Protein AF-A0A0A9Y4F6-F1 (afdb_monomer)

Secondary structure (DSSP, 8-state):
-HHHHHHHHHHT--HHHHHHSHHHHHHIIIIIHHHHHHHHHHHHHHHSTTTS-HHHHHHHHHHH----HHHHHHHHHHHHHTTS---HHHHHHHHHHHHHHHHHHHHHHHHHHHHHH-SSS-HHHHHHHHHHHHHHHHHHHHHHHHHHHHS--TT-TT-SS---

InterPro domains:
  IPR006153 Cation/H+ exchanger, transmembrane domain [PF00999] (8-153)
  IPR051843 Monovalent cation:proton antiporter 1 [PTHR31102] (1-164)

Sequence (164 aa):
AITVVLVKGGLAMDLKALKKYPTQVLKSSFIICTVEAMALTVAANILLPNMFPPLWSFVFGFVNSPTSPTKFVSVLRGLKAKKRYNDIKMGAIWGFSASVEIIYCISVFSTLTSIITRSGGGAVETLFLGIANVALGFLAGIVWGLVVGYLPHKDDINSSIKRF

Organism: Lygus hesperus (NCBI:txid30085)

Foldseek 3Di:
DVVVVLVVLVVPADVVLCVVPVPLLVCLQPVVLVVQLVVQLVVCCVVVVPPDDSLVSSLVSLVPSQDDLVVVLVVQVVCVVVVNDDDVSVNNSSSSSSSSNVLVSVLVNVLSVQLVPDPDDDNVVSNVVSVVVSVVVVVVVVVVVVVPVVDDDQPDPDDPDHDD

Mean predicted aligned error: 9.07 Å

Solvent-accessible surface area (backbone atoms only — not comparable to full-atom values): 9185 Å² total; per-residue (Å²): 115,69,66,59,53,52,51,53,52,59,72,71,52,63,66,69,54,44,76,74,40,50,67,61,28,52,47,52,20,53,53,50,39,51,53,46,13,49,51,43,18,52,50,40,50,69,77,40,63,88,78,51,60,71,70,54,27,46,44,52,8,35,72,66,40,52,55,65,42,70,63,56,47,51,52,53,50,53,35,36,73,69,70,76,42,85,68,65,61,59,49,46,44,49,44,48,17,24,55,50,24,42,55,50,29,53,51,50,38,54,33,54,51,52,55,72,72,52,92,76,79,56,73,65,59,46,49,52,51,34,55,49,50,50,52,50,52,51,51,53,48,51,53,51,51,48,54,53,67,72,58,66,66,95,82,60,93,85,60,97,73,76,78,133

Nearest PDB structures (foldseek):
  8xq9-assembly1_A  TM=7.842E-01  e=5.141E-03  Strongylocentrotus purpuratus
  8xq4-assembly1_A  TM=8.228E-01  e=1.300E-02  Strongylocentrotus purpuratus
  8pcz-assembly1_B  TM=8.444E-01  e=2.177E-02  Strongylocentrotus purpuratus
  8pd7-assembly1_A  TM=7.700E-01  e=1.235E-02  Strongylocentrotus purpuratus
  8otx-assembly1_B  TM=8.156E-01  e=1.963E-02  Strongylocentrotus purpuratus

Radius of gyration: 19.38 Å; Cα contacts (8 Å, |Δi|>4): 115; chains: 1; bounding box: 62×30×58 Å

pLDDT: mean 79.56, std 11.27, range [40.53, 93.38]

Structure (mmCIF, N/CA/C/O backbone):
data_AF-A0A0A9Y4F6-F1
#
_entry.id   AF-A0A0A9Y4F6-F1
#
loop_
_atom_site.group_PDB
_atom_site.id
_atom_site.type_symbol
_atom_site.label_atom_id
_atom_site.label_alt_id
_atom_site.label_comp_id
_atom_site.label_asym_id
_atom_site.label_entity_id
_atom_site.label_seq_id
_atom_site.pdbx_PDB_ins_code
_atom_site.Cartn_x
_atom_site.Cartn_y
_atom_site.Cartn_z
_atom_site.occupancy
_atom_site.B_iso_or_equiv
_atom_site.auth_seq_id
_atom_site.auth_comp_id
_atom_site.auth_asym_id
_atom_site.auth_atom_id
_atom_site.pdbx_PDB_model_num
ATOM 1 N N . ALA A 1 1 ? -3.512 -17.408 1.598 1.00 74.69 1 ALA A N 1
ATOM 2 C CA . ALA A 1 1 ? -2.974 -16.803 2.841 1.00 74.69 1 ALA A CA 1
ATOM 3 C C . ALA A 1 1 ? -3.160 -15.280 2.881 1.00 74.69 1 ALA A C 1
ATOM 5 O O . ALA A 1 1 ? -3.831 -14.797 3.785 1.00 74.69 1 ALA A O 1
ATOM 6 N N . ILE A 1 2 ? -2.640 -14.529 1.899 1.00 75.00 2 ILE A N 1
ATOM 7 C CA . ILE A 1 2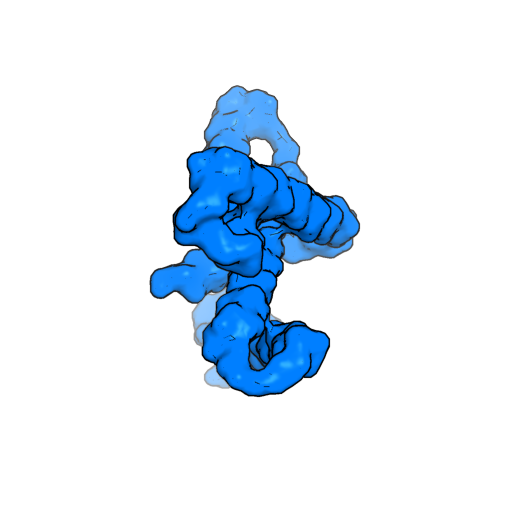 ? -2.668 -13.048 1.8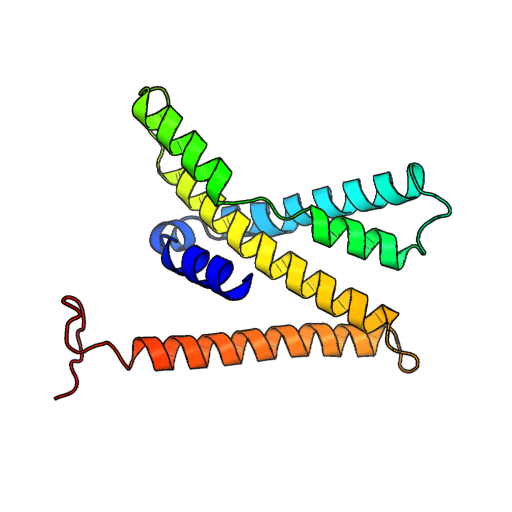70 1.00 75.00 2 ILE A CA 1
ATOM 8 C C . ILE A 1 2 ? -4.099 -12.479 1.905 1.00 75.00 2 ILE A C 1
ATOM 10 O O . ILE A 1 2 ? -4.373 -11.563 2.673 1.00 75.00 2 ILE A O 1
ATOM 14 N N . THR A 1 3 ? -5.044 -13.084 1.179 1.00 80.50 3 THR A N 1
ATOM 15 C CA . THR A 1 3 ? -6.460 -12.670 1.175 1.00 80.50 3 THR A CA 1
ATOM 16 C C . THR A 1 3 ? -7.085 -12.676 2.571 1.00 80.50 3 THR A C 1
ATOM 18 O O . THR A 1 3 ? -7.782 -11.739 2.935 1.00 80.50 3 THR A O 1
ATOM 21 N N . VAL A 1 4 ? -6.793 -13.688 3.397 1.00 82.06 4 VAL A N 1
ATOM 22 C CA . VAL A 1 4 ? -7.329 -13.774 4.769 1.00 82.06 4 VAL A CA 1
ATOM 23 C C . VAL A 1 4 ? -6.755 -12.664 5.648 1.00 82.06 4 VAL A C 1
ATOM 25 O O . VAL A 1 4 ? -7.473 -12.104 6.471 1.00 82.06 4 VAL A O 1
ATOM 28 N N . VAL A 1 5 ? -5.476 -12.324 5.465 1.00 79.81 5 VAL A N 1
ATOM 29 C CA . VAL A 1 5 ? -4.827 -11.223 6.191 1.00 79.81 5 VAL A CA 1
ATOM 30 C C . VAL A 1 5 ? -5.439 -9.882 5.794 1.00 79.81 5 VAL A C 1
ATOM 32 O O . VAL A 1 5 ? -5.752 -9.090 6.676 1.00 79.81 5 VAL A O 1
ATOM 35 N N . LEU A 1 6 ? -5.677 -9.653 4.500 1.00 79.00 6 LEU A N 1
ATOM 36 C CA . LEU A 1 6 ? -6.309 -8.432 3.996 1.00 79.00 6 LEU A CA 1
ATOM 37 C C . LEU A 1 6 ? -7.758 -8.288 4.469 1.00 79.00 6 LEU A C 1
ATOM 39 O O . LEU A 1 6 ? -8.140 -7.219 4.931 1.00 79.00 6 LEU A O 1
ATOM 43 N N . VAL A 1 7 ? -8.544 -9.368 4.431 1.00 83.06 7 VAL A N 1
ATOM 44 C CA . VAL A 1 7 ? -9.936 -9.362 4.911 1.00 83.06 7 VAL A CA 1
ATOM 45 C C . VAL A 1 7 ? -9.993 -9.119 6.420 1.00 83.06 7 VAL A C 1
ATOM 47 O O . VAL A 1 7 ? -10.744 -8.260 6.871 1.00 83.06 7 VAL A O 1
ATOM 50 N N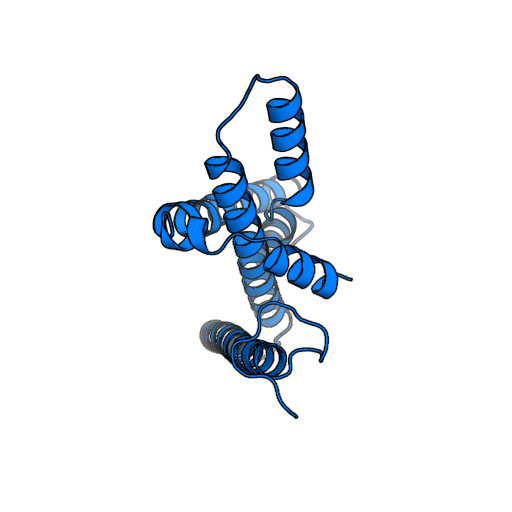 . LYS A 1 8 ? -9.167 -9.814 7.216 1.00 77.62 8 LYS A N 1
ATOM 51 C CA . LYS A 1 8 ? -9.083 -9.577 8.669 1.00 77.62 8 LYS A CA 1
ATOM 52 C C . LYS A 1 8 ? -8.583 -8.170 8.993 1.00 77.62 8 LYS A C 1
ATOM 54 O O . LYS A 1 8 ? -9.085 -7.558 9.929 1.00 77.62 8 LYS A O 1
ATOM 59 N N . GLY A 1 9 ? -7.615 -7.672 8.223 1.00 74.38 9 GLY A N 1
ATOM 60 C CA . GLY A 1 9 ? -7.117 -6.304 8.309 1.00 74.38 9 GLY A CA 1
ATOM 61 C C . GLY A 1 9 ? -8.242 -5.302 8.092 1.00 74.38 9 GLY A C 1
ATOM 62 O O . GLY A 1 9 ? -8.467 -4.485 8.973 1.00 74.38 9 GLY A O 1
ATOM 63 N N . GLY A 1 10 ? -8.998 -5.456 6.997 1.00 78.25 10 GLY A N 1
ATOM 64 C CA . GLY A 1 10 ? -10.159 -4.640 6.631 1.00 78.25 10 GLY A CA 1
ATOM 65 C C . GLY A 1 10 ? -11.279 -4.637 7.673 1.00 78.25 10 GLY A C 1
ATOM 66 O O . GLY A 1 10 ? -11.780 -3.580 8.047 1.00 78.25 10 GLY A O 1
ATOM 67 N N . LEU A 1 11 ? -11.638 -5.812 8.196 1.00 78.31 11 LEU A N 1
ATOM 68 C CA . LEU A 1 11 ? -12.666 -5.955 9.236 1.00 78.31 11 LEU A CA 1
ATOM 69 C C . LEU A 1 11 ? -12.251 -5.347 10.583 1.00 78.31 11 LEU A C 1
ATOM 71 O O . LEU A 1 11 ? -13.105 -4.927 11.357 1.00 78.31 11 LEU A O 1
ATOM 75 N N . ALA A 1 12 ? -10.950 -5.290 10.875 1.00 72.19 12 ALA A N 1
ATOM 76 C CA . ALA A 1 12 ? -10.428 -4.703 12.106 1.00 72.19 12 ALA A CA 1
ATOM 77 C C . ALA A 1 12 ? -10.342 -3.161 12.068 1.00 72.19 12 ALA A C 1
ATOM 79 O O . ALA A 1 12 ? -9.943 -2.553 13.064 1.00 72.19 12 ALA A O 1
ATOM 80 N N . MET A 1 13 ? -10.675 -2.519 10.941 1.00 74.38 13 MET A N 1
ATOM 81 C CA . MET A 1 13 ? -10.524 -1.073 10.752 1.00 74.38 13 MET A CA 1
ATOM 82 C C . MET A 1 13 ? -11.737 -0.299 11.270 1.00 74.38 13 MET A C 1
ATOM 84 O O . MET A 1 13 ? -12.880 -0.597 10.932 1.00 74.38 13 MET A O 1
ATOM 88 N N . ASP A 1 14 ? -11.490 0.779 12.015 1.00 74.69 14 ASP A N 1
ATOM 89 C CA . ASP A 1 14 ? -12.541 1.727 12.387 1.00 74.69 14 ASP A CA 1
ATOM 90 C C . ASP A 1 14 ? -12.754 2.775 11.279 1.00 74.69 14 ASP A C 1
ATOM 92 O O . ASP A 1 14 ? -11.989 3.734 11.129 1.00 74.69 14 ASP A O 1
ATOM 96 N N . LEU A 1 15 ? -13.844 2.622 10.522 1.00 72.81 15 LEU A N 1
ATOM 97 C CA . LEU A 1 15 ? -14.263 3.553 9.466 1.00 72.81 15 LEU A CA 1
ATOM 98 C C . LEU A 1 15 ? -14.518 4.983 9.976 1.00 72.81 15 LEU A C 1
ATOM 100 O O . LEU A 1 15 ? -14.437 5.935 9.194 1.00 72.81 15 LEU A O 1
ATOM 104 N N . LYS A 1 16 ? -14.809 5.178 11.271 1.00 76.06 16 LYS A N 1
ATOM 105 C CA . LYS A 1 16 ? -15.008 6.519 11.849 1.00 76.06 16 LYS A CA 1
ATOM 106 C C . LYS A 1 16 ? -13.705 7.314 11.863 1.00 76.06 16 LYS A C 1
ATOM 108 O O . LYS A 1 16 ? -13.725 8.515 11.596 1.00 76.06 16 LYS A O 1
ATOM 113 N N . ALA A 1 17 ? -12.578 6.653 12.125 1.00 70.38 17 ALA A N 1
ATOM 114 C CA . ALA A 1 17 ? -11.263 7.285 12.095 1.00 70.38 17 ALA A CA 1
ATOM 115 C C . ALA A 1 17 ? -10.875 7.710 10.670 1.00 70.38 17 ALA A C 1
ATOM 117 O O . ALA A 1 17 ? -10.374 8.821 10.489 1.00 70.38 17 ALA A O 1
ATOM 118 N N . LEU A 1 18 ? -11.192 6.884 9.663 1.00 75.25 18 LEU A N 1
ATOM 119 C CA . LEU A 1 18 ? -10.972 7.225 8.255 1.00 75.25 18 LEU A CA 1
ATOM 120 C C . LEU A 1 18 ? -11.751 8.473 7.845 1.00 75.25 18 LEU A C 1
ATOM 122 O O . LEU A 1 18 ? -11.173 9.396 7.281 1.00 75.25 18 LEU A O 1
ATOM 126 N N . LYS A 1 19 ? -13.057 8.518 8.141 1.00 80.38 19 LYS A N 1
ATOM 127 C CA . LYS A 1 19 ? -13.911 9.662 7.779 1.00 80.38 19 LYS A CA 1
ATOM 128 C C . LYS A 1 19 ? -13.441 10.965 8.421 1.00 80.38 19 LYS A C 1
ATOM 130 O O . LYS A 1 19 ? -13.659 12.034 7.863 1.00 80.38 19 LYS A O 1
ATOM 135 N N . LYS A 1 20 ? -12.798 10.874 9.585 1.00 83.56 20 LYS A N 1
ATOM 136 C CA . LYS A 1 20 ? -12.293 12.031 10.320 1.00 83.56 20 LYS A CA 1
ATOM 137 C C . LYS A 1 20 ? -10.944 12.538 9.800 1.00 83.56 20 LYS A C 1
ATOM 139 O O . LYS A 1 20 ? -10.703 13.739 9.867 1.00 83.56 20 LYS A O 1
ATOM 144 N N . TYR A 1 21 ? -10.082 11.654 9.289 1.00 82.56 21 TYR A N 1
ATOM 145 C CA . TYR A 1 21 ? -8.720 11.996 8.855 1.00 82.56 21 TYR A CA 1
ATOM 146 C C . TYR A 1 21 ? -8.330 11.381 7.493 1.00 82.56 21 TYR A C 1
ATOM 148 O O . TYR A 1 21 ? -7.262 10.773 7.384 1.00 82.56 21 TYR A O 1
ATOM 156 N N . PRO A 1 22 ? -9.142 11.536 6.430 1.00 84.19 22 PRO A N 1
ATOM 157 C CA . PRO A 1 22 ? -8.904 10.843 5.163 1.00 84.19 22 PRO A CA 1
ATOM 158 C C . PRO A 1 22 ? -7.620 11.322 4.481 1.00 84.19 22 PRO A C 1
ATOM 160 O O . PRO A 1 22 ? -6.828 10.520 4.001 1.00 84.19 22 PRO A O 1
ATOM 163 N N . THR A 1 23 ? -7.358 12.628 4.495 1.00 84.88 23 THR A N 1
ATOM 164 C CA . THR A 1 23 ? -6.164 13.221 3.879 1.00 84.88 23 THR A CA 1
ATOM 165 C C . THR A 1 23 ? -4.877 12.779 4.558 1.00 84.88 23 THR A C 1
ATOM 167 O O . THR A 1 23 ? -3.906 12.474 3.874 1.00 84.88 23 THR A O 1
ATOM 170 N N . GLN A 1 24 ? -4.856 12.716 5.890 1.00 84.38 24 GLN A N 1
ATOM 171 C CA . GLN A 1 24 ? -3.665 12.306 6.631 1.00 84.38 24 GLN A CA 1
ATOM 172 C C . GLN A 1 24 ? -3.350 10.830 6.409 1.00 84.38 24 GLN A C 1
ATOM 174 O O . GLN A 1 24 ? -2.192 10.482 6.199 1.00 84.38 24 GLN A O 1
ATOM 179 N N . VAL A 1 25 ? -4.384 9.990 6.399 1.00 84.62 25 VAL A N 1
ATOM 180 C CA . VAL A 1 25 ? -4.273 8.575 6.062 1.00 84.62 25 VAL A CA 1
ATOM 181 C C . VAL A 1 25 ? -3.721 8.409 4.647 1.00 84.62 25 VAL A C 1
ATOM 183 O O . VAL A 1 25 ? -2.660 7.826 4.493 1.00 84.62 25 VAL A O 1
ATOM 186 N N . LEU A 1 26 ? -4.362 8.990 3.628 1.00 86.62 26 LEU A N 1
ATOM 187 C CA . LEU A 1 26 ? -3.941 8.822 2.231 1.00 86.62 26 LEU A CA 1
ATOM 188 C C . LEU A 1 26 ? -2.538 9.387 1.982 1.00 86.62 26 LEU A C 1
ATOM 190 O O . LEU A 1 26 ? -1.727 8.754 1.313 1.00 86.62 26 LEU A O 1
ATOM 194 N N . LYS A 1 27 ? -2.220 10.558 2.546 1.00 87.62 27 LYS A N 1
ATOM 195 C CA . LYS A 1 27 ? -0.888 11.162 2.430 1.00 87.62 27 LYS A CA 1
ATOM 196 C C . LYS A 1 27 ? 0.176 10.269 3.064 1.00 87.62 27 LYS A C 1
ATOM 198 O O . LYS A 1 27 ? 1.218 10.053 2.454 1.00 87.62 27 LYS A O 1
ATOM 203 N N . SER A 1 28 ? -0.094 9.764 4.268 1.00 82.69 28 SER A N 1
ATOM 204 C CA . SER A 1 28 ? 0.801 8.837 4.960 1.00 82.69 28 SER A CA 1
ATOM 205 C C . SER A 1 28 ? 0.990 7.568 4.137 1.00 82.69 28 SER A C 1
ATOM 207 O O . SER A 1 28 ? 2.121 7.167 3.920 1.00 82.69 28 SER A O 1
ATOM 209 N N . SER A 1 29 ? -0.086 6.999 3.594 1.00 86.44 29 SER A N 1
ATOM 210 C CA . SER A 1 29 ? -0.011 5.746 2.847 1.00 86.44 29 SER A CA 1
ATOM 211 C C . SER A 1 29 ? 0.715 5.892 1.525 1.00 86.44 29 SER A C 1
ATOM 213 O O . SER A 1 29 ? 1.644 5.152 1.262 1.00 86.44 29 SER A O 1
ATOM 215 N N . PHE A 1 30 ? 0.314 6.832 0.670 1.00 89.00 30 PHE A N 1
ATOM 216 C CA . PHE A 1 30 ? 0.858 6.900 -0.684 1.00 89.00 30 PHE A CA 1
ATOM 217 C C . PHE A 1 30 ? 2.230 7.561 -0.722 1.00 89.00 30 PHE A C 1
ATOM 219 O O . PHE A 1 30 ? 3.131 7.045 -1.377 1.00 89.00 30 PHE A O 1
ATOM 226 N N . ILE A 1 31 ? 2.413 8.692 -0.032 1.00 90.00 31 ILE A N 1
ATOM 227 C CA . ILE A 1 31 ? 3.659 9.459 -0.149 1.00 90.00 31 ILE A CA 1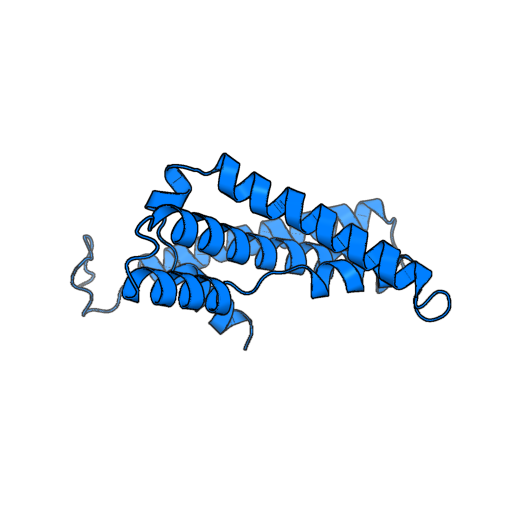
ATOM 228 C C . ILE A 1 31 ? 4.791 8.750 0.584 1.00 90.00 31 ILE A C 1
ATOM 230 O O . ILE A 1 31 ? 5.850 8.563 -0.007 1.00 90.00 31 ILE A O 1
ATOM 234 N N . ILE A 1 32 ? 4.578 8.339 1.840 1.00 90.31 32 ILE A N 1
ATOM 235 C CA . ILE A 1 32 ? 5.641 7.695 2.627 1.00 90.31 32 ILE A CA 1
ATOM 236 C C . ILE A 1 32 ? 6.033 6.376 1.968 1.00 90.31 32 ILE A C 1
ATOM 238 O O . ILE A 1 32 ? 7.210 6.172 1.700 1.00 90.31 32 ILE A O 1
ATOM 242 N N . CYS A 1 33 ? 5.055 5.554 1.585 1.00 90.81 33 CYS A N 1
ATOM 243 C CA . CYS A 1 33 ? 5.321 4.297 0.894 1.00 90.81 33 CYS A CA 1
ATOM 244 C C . CYS A 1 33 ? 6.049 4.493 -0.439 1.00 90.81 33 CYS A C 1
ATOM 246 O O . CYS A 1 33 ? 7.001 3.778 -0.728 1.00 90.81 33 CYS A O 1
ATOM 248 N N . THR A 1 34 ? 5.668 5.492 -1.245 1.00 92.06 34 THR A N 1
ATOM 249 C CA . THR A 1 34 ? 6.389 5.766 -2.498 1.00 92.06 34 THR A CA 1
ATOM 250 C C . THR A 1 34 ? 7.834 6.170 -2.216 1.00 92.06 34 THR A C 1
ATOM 252 O O . THR A 1 34 ? 8.744 5.675 -2.871 1.00 92.06 34 THR A O 1
ATOM 255 N N . VAL A 1 35 ? 8.073 7.035 -1.228 1.00 93.38 35 VAL A N 1
ATOM 256 C CA . VAL A 1 35 ? 9.431 7.461 -0.857 1.00 93.38 35 VAL A CA 1
ATOM 257 C C . VAL A 1 35 ? 10.257 6.285 -0.329 1.00 93.38 35 VAL A C 1
ATOM 259 O O . VAL A 1 35 ? 11.406 6.125 -0.736 1.00 93.38 35 VAL A O 1
ATOM 262 N N . GLU A 1 36 ? 9.683 5.434 0.518 1.00 91.62 36 GLU A N 1
ATOM 263 C CA . GLU A 1 36 ? 10.336 4.228 1.037 1.00 91.62 36 GLU A CA 1
ATOM 264 C C . GLU A 1 36 ? 10.652 3.222 -0.077 1.00 91.62 36 GLU A C 1
ATOM 266 O O . GLU A 1 36 ? 11.780 2.738 -0.169 1.00 91.62 36 GLU A O 1
ATOM 271 N N . ALA A 1 37 ? 9.699 2.955 -0.973 1.00 92.56 37 ALA A N 1
ATOM 272 C CA . ALA A 1 37 ? 9.896 2.075 -2.121 1.00 92.56 37 ALA A CA 1
ATOM 273 C C . ALA A 1 37 ? 10.988 2.606 -3.062 1.00 92.56 37 ALA A C 1
ATOM 275 O O . ALA A 1 37 ? 11.830 1.838 -3.532 1.00 92.56 37 ALA A O 1
ATOM 276 N N . MET A 1 38 ? 11.021 3.919 -3.303 1.00 91.94 38 MET A N 1
ATOM 277 C CA . MET A 1 38 ? 12.060 4.569 -4.107 1.00 91.94 38 MET A CA 1
ATOM 278 C C . MET A 1 38 ? 13.427 4.478 -3.429 1.00 91.94 38 MET A C 1
ATOM 280 O O . MET A 1 38 ? 14.407 4.136 -4.086 1.00 91.94 38 MET A O 1
ATOM 284 N N . ALA A 1 39 ? 13.502 4.708 -2.117 1.00 92.94 39 ALA A N 1
ATOM 285 C CA . ALA A 1 39 ? 14.740 4.558 -1.358 1.00 92.94 39 ALA A CA 1
ATOM 286 C C . ALA A 1 39 ? 15.273 3.118 -1.424 1.00 92.94 39 ALA A C 1
ATOM 288 O O . ALA A 1 39 ? 16.461 2.919 -1.672 1.00 92.94 39 ALA A O 1
ATOM 289 N N . LEU A 1 40 ? 14.400 2.114 -1.288 1.00 91.56 40 LEU A N 1
ATOM 290 C CA . LEU A 1 40 ? 14.763 0.700 -1.428 1.00 91.56 40 LEU A CA 1
ATOM 291 C C . LEU A 1 40 ? 15.188 0.341 -2.856 1.00 91.56 40 LEU A C 1
ATOM 293 O O . LEU A 1 40 ? 16.127 -0.427 -3.028 1.00 91.56 40 LEU A O 1
ATOM 297 N N . THR A 1 41 ? 14.547 0.922 -3.870 1.00 90.75 41 THR A N 1
ATOM 298 C CA . THR A 1 41 ? 14.921 0.749 -5.285 1.00 90.75 41 THR A CA 1
ATOM 299 C C . THR A 1 41 ? 16.314 1.321 -5.556 1.00 90.75 41 THR A C 1
ATOM 301 O O . THR A 1 41 ? 17.163 0.674 -6.168 1.00 90.75 41 THR A O 1
ATOM 304 N N . VAL A 1 42 ? 16.593 2.530 -5.061 1.00 90.50 42 VAL A N 1
ATOM 305 C CA . VAL A 1 42 ? 17.917 3.158 -5.176 1.00 90.50 42 VAL A CA 1
ATOM 306 C C . VAL A 1 42 ? 18.963 2.339 -4.422 1.00 90.50 42 VAL A C 1
ATOM 308 O O . VAL A 1 42 ? 20.018 2.042 -4.978 1.00 90.50 42 VAL A O 1
ATOM 311 N N . ALA A 1 43 ? 18.659 1.903 -3.197 1.00 89.88 43 ALA A N 1
ATOM 312 C CA . ALA A 1 43 ? 19.546 1.049 -2.415 1.00 89.88 43 ALA A CA 1
ATOM 313 C C . ALA A 1 43 ? 19.825 -0.287 -3.120 1.00 89.88 43 ALA A C 1
ATOM 315 O O . ALA A 1 43 ? 20.975 -0.714 -3.173 1.00 89.88 43 ALA A O 1
ATOM 316 N N . ALA A 1 44 ? 18.812 -0.917 -3.717 1.00 87.56 44 ALA A N 1
ATOM 317 C CA . ALA A 1 44 ? 18.971 -2.148 -4.483 1.00 87.56 44 ALA A CA 1
ATOM 318 C C . ALA A 1 44 ? 19.843 -1.938 -5.730 1.00 87.56 44 ALA A C 1
ATOM 320 O O . ALA A 1 44 ? 20.726 -2.747 -5.985 1.00 87.56 44 ALA A O 1
ATOM 321 N N . ASN A 1 45 ? 19.681 -0.828 -6.457 1.00 85.75 45 ASN A N 1
ATOM 322 C CA . ASN A 1 45 ? 20.533 -0.516 -7.611 1.00 85.75 45 ASN A CA 1
ATOM 323 C C . ASN A 1 45 ? 21.998 -0.254 -7.225 1.00 85.75 45 ASN A C 1
ATOM 325 O O . ASN A 1 45 ? 22.894 -0.585 -7.993 1.00 85.75 45 ASN A O 1
ATOM 329 N N . ILE A 1 46 ? 22.255 0.331 -6.051 1.00 86.31 46 ILE A N 1
ATOM 330 C CA . ILE A 1 46 ? 23.620 0.620 -5.584 1.00 86.31 46 ILE A CA 1
ATOM 331 C C . ILE A 1 46 ? 24.288 -0.631 -4.997 1.00 86.31 46 ILE A C 1
ATOM 333 O O . ILE A 1 46 ? 25.460 -0.881 -5.263 1.00 86.31 46 ILE A O 1
ATOM 337 N N . LEU A 1 47 ? 23.562 -1.412 -4.191 1.00 85.81 47 LEU A N 1
ATOM 338 C CA . LEU A 1 47 ? 24.102 -2.582 -3.490 1.00 85.81 47 LEU A CA 1
ATOM 339 C C . LEU A 1 47 ? 24.151 -3.836 -4.371 1.00 85.81 47 LEU A C 1
ATOM 341 O O . LEU A 1 47 ? 24.999 -4.699 -4.160 1.00 85.81 47 LEU A O 1
ATOM 345 N N . LEU A 1 48 ? 23.247 -3.951 -5.347 1.00 83.62 48 LEU A N 1
ATOM 346 C CA . LEU A 1 48 ? 23.097 -5.114 -6.227 1.00 83.62 48 LEU A CA 1
ATOM 347 C C . LEU A 1 48 ? 23.131 -4.701 -7.715 1.00 83.62 48 LEU A C 1
ATOM 349 O O . LEU A 1 48 ? 22.240 -5.086 -8.477 1.00 83.62 48 LEU A O 1
ATOM 353 N N . PRO A 1 49 ? 24.158 -3.949 -8.162 1.00 70.31 49 PRO A N 1
ATOM 354 C CA . PRO A 1 49 ? 24.156 -3.260 -9.457 1.00 70.31 49 PRO A CA 1
ATOM 355 C C . PRO A 1 49 ? 24.054 -4.191 -10.672 1.00 70.31 49 PRO A C 1
ATOM 357 O O . PRO A 1 49 ? 23.569 -3.779 -11.719 1.00 70.31 49 PRO A O 1
ATOM 360 N N . ASN A 1 50 ? 24.467 -5.454 -10.536 1.00 70.44 50 ASN A N 1
ATOM 361 C CA . ASN A 1 50 ? 24.475 -6.431 -11.630 1.00 70.44 50 ASN A CA 1
ATOM 362 C C . ASN A 1 50 ? 23.394 -7.515 -11.503 1.00 70.44 50 ASN A C 1
ATOM 364 O O . ASN A 1 50 ? 23.356 -8.426 -12.326 1.00 70.44 50 ASN A O 1
ATOM 368 N N . MET A 1 51 ? 22.549 -7.469 -10.466 1.00 71.12 51 MET A N 1
ATOM 369 C CA . MET A 1 51 ? 21.641 -8.583 -10.163 1.00 71.12 51 MET A CA 1
ATOM 370 C C . MET A 1 51 ? 20.242 -8.410 -10.760 1.00 71.12 51 MET A C 1
ATOM 372 O O . MET A 1 51 ? 19.575 -9.405 -11.031 1.00 71.12 51 MET A O 1
ATOM 376 N N . PHE A 1 52 ? 19.799 -7.171 -10.998 1.00 69.44 52 PHE A N 1
ATOM 377 C CA . PHE A 1 52 ? 18.439 -6.891 -11.456 1.00 69.44 52 PHE A CA 1
ATOM 378 C C . PHE A 1 52 ? 18.399 -5.813 -12.547 1.00 69.44 52 PHE A C 1
ATOM 380 O O . PHE A 1 52 ? 19.006 -4.756 -12.383 1.00 69.44 52 PHE A O 1
ATOM 387 N N . PRO A 1 53 ? 17.626 -6.014 -13.632 1.00 81.56 53 PRO A N 1
ATOM 388 C CA . PRO A 1 53 ? 17.253 -4.923 -14.526 1.00 81.56 53 PRO A CA 1
ATOM 389 C C . PRO A 1 53 ? 16.517 -3.806 -13.758 1.00 81.56 53 PRO A C 1
ATOM 391 O O . PRO A 1 53 ? 15.820 -4.103 -12.784 1.00 81.56 53 PRO A O 1
ATOM 394 N N . PRO A 1 54 ? 16.568 -2.539 -14.210 1.00 77.12 54 PRO A N 1
ATOM 395 C CA . PRO A 1 54 ? 16.034 -1.399 -13.455 1.00 77.12 54 PRO A CA 1
ATOM 396 C C . PRO A 1 54 ?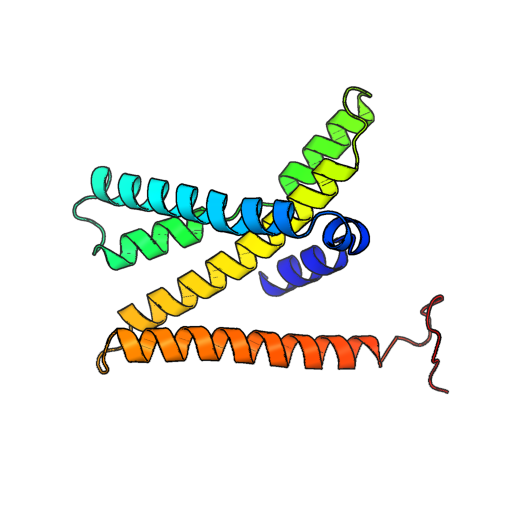 14.571 -1.567 -13.016 1.00 77.12 54 PRO A C 1
ATOM 398 O O . PRO A 1 54 ? 14.226 -1.272 -11.877 1.00 77.12 54 PRO A O 1
ATOM 401 N N . LEU A 1 55 ? 13.717 -2.119 -13.886 1.00 84.00 55 LEU A N 1
ATOM 402 C CA . LEU A 1 55 ? 12.308 -2.412 -13.587 1.00 84.00 55 LEU A CA 1
ATOM 403 C C . LEU A 1 55 ? 12.129 -3.442 -12.459 1.00 84.00 55 LEU A C 1
ATOM 405 O O . LEU A 1 55 ? 11.226 -3.300 -11.638 1.00 84.00 55 LEU A O 1
ATOM 409 N N . TRP A 1 56 ? 13.000 -4.448 -12.373 1.00 86.44 56 TRP A N 1
ATOM 410 C CA . TRP A 1 56 ? 12.975 -5.433 -11.288 1.00 86.44 56 TRP A CA 1
ATOM 411 C C . TRP A 1 56 ? 13.403 -4.833 -9.948 1.00 86.44 56 TRP A C 1
ATOM 413 O O . TRP A 1 56 ? 12.896 -5.242 -8.906 1.00 86.44 56 TRP A O 1
ATOM 423 N N . SER A 1 57 ? 14.270 -3.820 -9.972 1.00 87.56 57 SER A N 1
ATOM 424 C CA . SER A 1 57 ? 14.629 -3.056 -8.776 1.00 87.56 57 SER A CA 1
ATOM 425 C C . SER A 1 57 ? 13.430 -2.275 -8.218 1.00 87.56 57 SER A C 1
ATOM 427 O O . SER A 1 57 ? 13.182 -2.297 -7.012 1.00 87.56 57 SER A O 1
ATOM 429 N N . PHE A 1 58 ? 12.601 -1.687 -9.092 1.00 87.88 58 PHE A N 1
ATOM 430 C CA . PHE A 1 58 ? 11.332 -1.069 -8.680 1.00 87.88 58 PHE A CA 1
ATOM 431 C C . PHE A 1 58 ? 10.371 -2.088 -8.064 1.00 87.88 58 PHE A C 1
ATOM 433 O O . PHE A 1 58 ? 9.806 -1.850 -6.997 1.00 87.88 58 PHE A O 1
ATOM 440 N N . VAL A 1 59 ? 10.211 -3.248 -8.705 1.00 90.38 59 VAL A N 1
ATOM 441 C CA . VAL A 1 59 ? 9.395 -4.355 -8.178 1.00 90.38 59 VAL A CA 1
ATOM 442 C C . VAL A 1 59 ? 9.873 -4.759 -6.780 1.00 90.38 59 VAL A C 1
ATOM 444 O O . VAL A 1 59 ? 9.057 -4.905 -5.870 1.00 90.38 59 VAL A O 1
ATOM 447 N N . PHE A 1 60 ? 11.187 -4.877 -6.580 1.00 90.50 60 PHE A 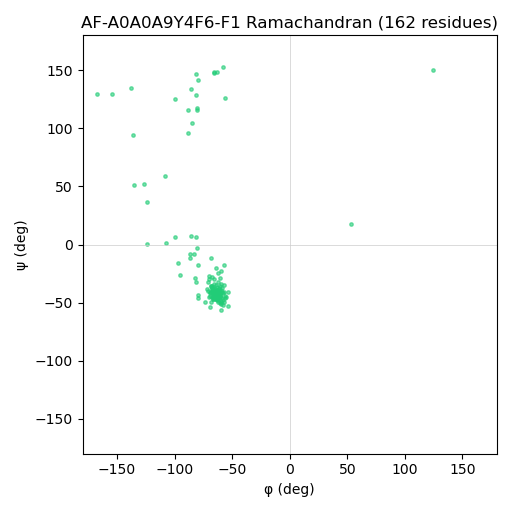N 1
ATOM 448 C CA . PHE A 1 60 ? 11.781 -5.190 -5.283 1.00 90.50 60 PHE A CA 1
ATOM 449 C C . PHE A 1 60 ? 11.459 -4.130 -4.218 1.00 90.50 60 PHE A C 1
ATOM 451 O O . PHE A 1 60 ? 11.057 -4.487 -3.108 1.00 90.50 60 PHE A O 1
ATOM 458 N N . GLY A 1 61 ? 11.574 -2.841 -4.549 1.00 90.75 61 GLY A N 1
ATOM 459 C CA . GLY A 1 61 ? 11.242 -1.748 -3.634 1.00 90.75 61 GLY A CA 1
ATOM 460 C C . GLY A 1 61 ? 9.779 -1.774 -3.180 1.00 90.75 61 GLY A C 1
ATOM 461 O O . GLY A 1 61 ? 9.501 -1.739 -1.981 1.00 90.75 61 GLY A O 1
ATOM 462 N N . PHE A 1 62 ? 8.838 -1.918 -4.118 1.00 90.62 62 PHE A N 1
ATOM 463 C CA . PHE A 1 62 ? 7.401 -1.950 -3.812 1.00 90.62 62 PHE A CA 1
ATOM 464 C C . PHE A 1 62 ? 6.952 -3.218 -3.074 1.00 90.62 62 PHE A C 1
ATOM 466 O O . PHE A 1 62 ? 5.993 -3.167 -2.311 1.00 90.62 62 PHE A O 1
ATOM 473 N N . VAL A 1 63 ? 7.638 -4.351 -3.243 1.00 90.94 63 VAL A N 1
ATOM 474 C CA . VAL A 1 63 ? 7.343 -5.574 -2.470 1.00 90.94 63 VAL A CA 1
ATOM 475 C C . VAL A 1 63 ? 7.756 -5.438 -1.004 1.00 90.94 63 VAL A C 1
ATOM 477 O O . VAL A 1 63 ? 7.100 -6.008 -0.133 1.00 90.94 63 VAL A O 1
ATOM 480 N N . ASN A 1 64 ? 8.822 -4.686 -0.722 1.00 89.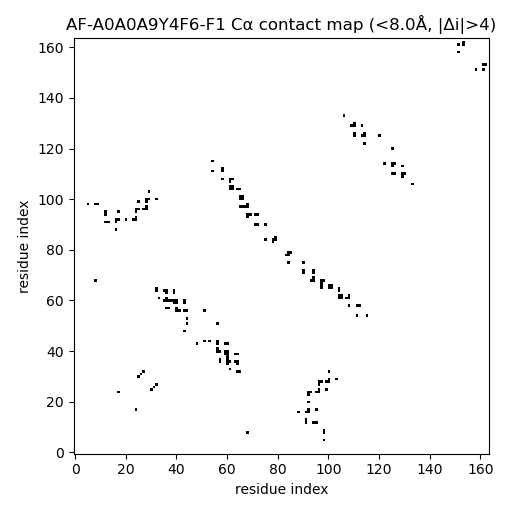50 64 ASN A N 1
ATOM 481 C CA . ASN A 1 64 ? 9.401 -4.580 0.620 1.00 89.50 64 ASN A CA 1
ATOM 482 C C . ASN A 1 64 ? 8.944 -3.343 1.410 1.00 89.50 64 ASN A C 1
ATOM 484 O O . ASN A 1 64 ? 9.116 -3.318 2.625 1.00 89.50 64 ASN A O 1
ATOM 488 N N . SER A 1 65 ? 8.362 -2.336 0.754 1.00 90.00 65 SER A N 1
ATOM 489 C CA . SER A 1 65 ? 7.885 -1.117 1.421 1.00 90.00 65 SER A CA 1
ATOM 490 C C . SER A 1 65 ? 6.673 -1.293 2.360 1.00 90.00 65 SER A C 1
ATOM 492 O O . SER A 1 65 ? 6.651 -0.605 3.378 1.00 90.00 65 SER A O 1
ATOM 494 N N . PRO A 1 66 ? 5.672 -2.168 2.108 1.00 86.69 66 PRO A N 1
ATOM 495 C CA . PRO A 1 66 ? 4.480 -2.244 2.951 1.00 86.69 66 PRO A CA 1
ATOM 496 C C . PRO A 1 66 ? 4.773 -2.492 4.430 1.00 86.69 66 PRO A C 1
ATOM 498 O O . PRO A 1 66 ? 5.378 -3.498 4.815 1.00 86.69 66 PRO A O 1
ATOM 501 N N . THR A 1 67 ? 4.244 -1.622 5.287 1.00 82.19 67 THR A N 1
ATOM 502 C CA . THR A 1 67 ? 4.366 -1.782 6.734 1.00 82.19 67 THR A CA 1
ATOM 503 C C . THR A 1 67 ? 3.331 -2.775 7.281 1.00 82.19 67 THR A C 1
ATOM 505 O O . THR A 1 67 ? 2.213 -2.908 6.784 1.00 82.19 67 THR A O 1
ATOM 508 N N . SER A 1 68 ? 3.690 -3.534 8.326 1.00 75.38 68 SER A N 1
ATOM 509 C CA . SER A 1 68 ? 2.783 -4.532 8.919 1.00 75.38 68 SER A CA 1
ATOM 510 C C . SER A 1 68 ? 1.905 -3.911 10.020 1.00 75.38 68 SER A C 1
ATOM 512 O O . SER A 1 68 ? 2.435 -3.563 11.085 1.00 75.38 68 SER A O 1
ATOM 514 N N . PRO A 1 69 ? 0.566 -3.852 9.853 1.00 68.00 69 PRO A N 1
ATOM 515 C CA . PRO A 1 69 ? -0.329 -3.208 10.821 1.00 68.00 69 PRO A CA 1
ATOM 516 C C . PRO A 1 69 ? -0.318 -3.910 12.187 1.00 68.00 69 PRO A C 1
ATOM 518 O O . PRO A 1 69 ? -0.390 -3.274 13.240 1.00 68.00 69 PRO A O 1
ATOM 521 N N . THR A 1 70 ? -0.184 -5.239 12.194 1.00 69.19 70 THR A N 1
ATOM 522 C CA . THR A 1 70 ? -0.321 -6.069 13.399 1.00 69.19 70 THR A CA 1
ATOM 523 C C . THR A 1 70 ? 0.774 -5.803 14.426 1.00 69.19 70 THR A C 1
ATOM 525 O O . THR A 1 70 ? 0.504 -5.789 15.632 1.00 69.19 70 THR A O 1
ATOM 528 N N . LYS A 1 71 ? 2.011 -5.568 13.973 1.00 71.69 71 LYS A N 1
ATOM 529 C CA . LYS A 1 71 ? 3.143 -5.323 14.876 1.00 71.69 71 LYS A CA 1
ATOM 530 C C . LYS A 1 71 ? 2.993 -3.967 15.563 1.00 71.69 71 LYS A C 1
ATOM 532 O O . LYS A 1 71 ? 3.101 -3.881 16.784 1.00 71.69 71 LYS A O 1
ATOM 537 N N . PHE A 1 72 ? 2.644 -2.934 14.798 1.00 73.38 72 PHE A N 1
ATOM 538 C CA . PHE 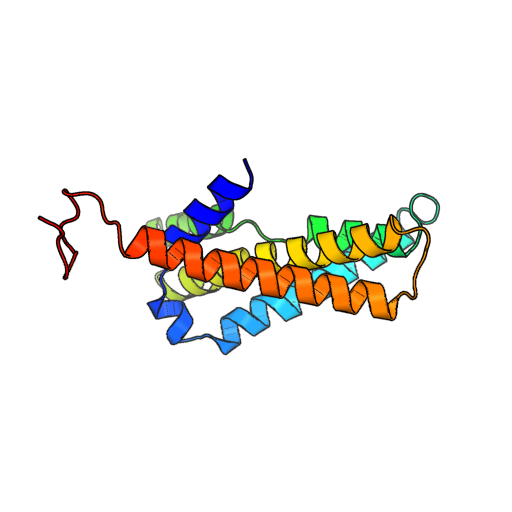A 1 72 ? 2.520 -1.570 15.307 1.00 73.38 72 PHE A CA 1
ATOM 539 C C . PHE A 1 72 ? 1.356 -1.411 16.296 1.00 73.38 72 PHE A C 1
ATOM 541 O O . PHE A 1 72 ? 1.530 -0.886 17.396 1.00 73.38 72 PHE A O 1
ATOM 548 N N . VAL A 1 73 ? 0.180 -1.960 15.969 1.00 71.00 73 VAL A N 1
ATOM 549 C CA . VAL A 1 73 ? -0.995 -1.921 16.860 1.00 71.00 73 VAL A CA 1
ATOM 550 C C . VAL A 1 73 ? -0.732 -2.669 18.173 1.00 71.00 73 VAL A C 1
ATOM 552 O O . VAL A 1 73 ? -1.231 -2.282 19.231 1.00 71.00 73 VAL A O 1
ATOM 555 N N . SER A 1 74 ? 0.076 -3.730 18.143 1.00 74.62 74 SER A N 1
ATOM 556 C CA . SER A 1 74 ? 0.450 -4.481 19.348 1.00 74.62 74 SER A CA 1
ATOM 557 C C . SER A 1 74 ? 1.402 -3.690 20.249 1.00 74.62 74 SER A C 1
ATOM 559 O O . SER A 1 74 ? 1.192 -3.651 21.462 1.00 74.62 74 SER A O 1
ATOM 561 N N . VAL A 1 75 ? 2.370 -2.972 19.670 1.00 80.38 75 VAL A N 1
ATOM 562 C CA . VAL A 1 75 ? 3.249 -2.049 20.411 1.00 80.38 75 VAL A CA 1
ATOM 563 C C . VAL A 1 75 ? 2.443 -0.917 21.050 1.00 80.38 75 VAL A C 1
ATOM 565 O O . VAL A 1 75 ? 2.595 -0.655 22.244 1.00 80.38 75 VAL A O 1
ATOM 568 N N . LEU A 1 76 ? 1.523 -0.295 20.306 1.00 77.19 76 LEU A N 1
ATOM 569 C CA . LEU A 1 76 ? 0.660 0.767 20.835 1.00 77.19 76 LEU A CA 1
ATOM 570 C C . LEU A 1 76 ? -0.237 0.282 21.980 1.00 77.19 76 LEU A C 1
ATOM 572 O O . LEU A 1 76 ? -0.392 0.984 22.981 1.00 77.19 76 LEU A O 1
ATOM 576 N N . ARG A 1 77 ? -0.788 -0.935 21.884 1.00 73.12 77 ARG A N 1
ATOM 577 C CA . ARG A 1 77 ? -1.543 -1.552 22.988 1.00 73.12 77 ARG A CA 1
ATOM 578 C C . ARG A 1 77 ? -0.666 -1.800 24.214 1.00 73.12 77 ARG A C 1
ATOM 580 O O . ARG A 1 77 ? -1.106 -1.517 25.326 1.00 73.12 77 ARG A O 1
ATOM 587 N N . GLY A 1 78 ? 0.574 -2.250 24.028 1.00 80.88 78 GLY A N 1
ATOM 588 C CA . GLY A 1 78 ? 1.540 -2.407 25.118 1.00 80.88 78 GLY A CA 1
ATOM 589 C C . GLY A 1 78 ? 1.893 -1.080 25.803 1.00 80.88 78 GLY A C 1
ATOM 590 O O . GLY A 1 78 ? 1.954 -1.008 27.030 1.00 80.88 78 GLY A O 1
ATOM 591 N N . LEU A 1 79 ? 2.063 -0.002 25.034 1.00 81.88 79 LEU A N 1
ATOM 592 C CA . LEU A 1 79 ? 2.304 1.343 25.573 1.00 81.88 79 LEU A CA 1
ATOM 593 C C . LEU A 1 79 ? 1.086 1.897 26.322 1.00 81.88 79 LEU A C 1
ATOM 595 O O . LEU A 1 79 ? 1.249 2.538 27.365 1.00 81.88 79 LEU A O 1
ATOM 599 N N . LYS A 1 80 ? -0.123 1.589 25.841 1.00 80.19 80 LYS A N 1
ATOM 600 C CA . LYS A 1 80 ? -1.375 1.915 26.532 1.00 80.19 80 LYS A CA 1
ATOM 601 C C . LYS A 1 80 ? -1.510 1.169 27.855 1.00 80.19 80 LYS A C 1
ATOM 603 O O . LYS A 1 80 ? -1.835 1.789 28.864 1.00 80.19 80 LYS A O 1
ATOM 608 N N . ALA A 1 81 ? -1.181 -0.123 27.885 1.00 81.19 81 ALA A N 1
ATOM 609 C CA . ALA A 1 81 ? -1.166 -0.915 29.116 1.00 81.19 81 ALA A CA 1
ATOM 610 C C . ALA A 1 81 ? -0.195 -0.340 30.164 1.00 81.19 81 ALA A C 1
ATOM 612 O O . ALA A 1 81 ? -0.489 -0.341 31.355 1.00 81.19 81 ALA A O 1
ATOM 613 N N . LYS A 1 82 ? 0.926 0.240 29.718 1.00 86.06 82 LYS A N 1
ATOM 614 C CA . LYS A 1 82 ? 1.904 0.925 30.580 1.00 86.06 82 LYS A CA 1
ATOM 615 C C . LYS A 1 82 ? 1.517 2.367 30.954 1.00 86.06 82 LYS A C 1
ATOM 617 O O . LYS A 1 82 ? 2.343 3.062 31.537 1.00 86.06 82 LYS A O 1
ATOM 622 N N . LYS A 1 83 ? 0.314 2.847 30.598 1.00 80.12 83 LYS A N 1
ATOM 623 C CA . LYS A 1 83 ? -0.161 4.240 30.773 1.00 80.12 83 LYS A CA 1
ATOM 624 C C . LYS A 1 83 ? 0.771 5.320 30.193 1.00 80.12 83 LYS A C 1
ATOM 626 O O . LYS A 1 83 ? 0.642 6.491 30.529 1.00 80.12 83 LYS A O 1
ATOM 631 N N . ARG A 1 84 ? 1.691 4.953 29.293 1.00 76.88 84 ARG A N 1
ATOM 632 C CA . ARG A 1 84 ? 2.621 5.894 28.638 1.00 76.88 84 ARG A CA 1
ATOM 633 C C . ARG A 1 84 ? 2.032 6.530 27.384 1.00 76.88 84 ARG A C 1
ATOM 635 O O . ARG A 1 84 ? 2.644 7.409 26.791 1.00 76.88 84 ARG A O 1
ATOM 642 N N . TYR A 1 85 ? 0.868 6.049 26.960 1.00 72.00 85 TYR A N 1
ATOM 643 C CA . TYR A 1 85 ? 0.220 6.461 25.732 1.00 72.00 85 TYR A CA 1
ATOM 644 C C . TYR A 1 85 ? -1.289 6.250 25.841 1.00 72.00 85 TYR A C 1
ATOM 646 O O . TYR A 1 85 ? -1.724 5.164 26.214 1.00 72.00 85 TYR A O 1
ATOM 654 N N . ASN A 1 86 ? -2.096 7.264 25.529 1.00 67.81 86 ASN A N 1
ATOM 655 C CA . ASN A 1 86 ? -3.558 7.160 25.615 1.00 67.81 86 ASN A CA 1
ATOM 656 C C . ASN A 1 86 ? -4.273 7.497 24.298 1.00 67.81 86 ASN A C 1
ATOM 658 O O . ASN A 1 86 ? -5.500 7.447 24.233 1.00 67.81 86 ASN A O 1
ATOM 662 N N . ASP A 1 87 ? -3.529 7.831 23.241 1.00 69.88 87 ASP A N 1
ATOM 663 C CA . ASP A 1 87 ? -4.144 8.316 22.012 1.00 69.88 87 ASP A CA 1
ATOM 664 C C . ASP A 1 87 ? -4.510 7.165 21.063 1.00 69.88 87 ASP A C 1
ATOM 666 O O . ASP A 1 87 ? -3.720 6.647 20.281 1.00 69.88 87 ASP A O 1
ATOM 670 N N . ILE A 1 88 ? -5.769 6.744 21.134 1.00 69.94 88 ILE A N 1
ATOM 671 C CA . ILE A 1 88 ? -6.317 5.676 20.287 1.00 69.94 88 ILE A CA 1
ATOM 672 C C . ILE A 1 88 ? -6.309 6.096 18.800 1.00 69.94 88 ILE A C 1
ATOM 674 O O . ILE A 1 88 ? -6.303 5.239 17.914 1.00 69.94 88 ILE A O 1
ATOM 678 N N . LYS A 1 89 ? -6.241 7.404 18.507 1.00 74.50 89 LYS A N 1
ATOM 679 C CA . LYS A 1 89 ? -6.323 7.946 17.144 1.00 74.50 89 LYS A CA 1
ATOM 680 C C . LYS A 1 89 ? -5.146 7.521 16.277 1.00 74.50 89 LYS A C 1
ATOM 682 O O . LYS A 1 89 ? -5.358 7.147 15.130 1.00 74.50 89 LYS A O 1
ATOM 687 N N . MET A 1 90 ? -3.920 7.539 16.802 1.00 75.81 90 MET A N 1
ATOM 688 C CA . MET A 1 90 ? -2.737 7.194 16.004 1.00 75.81 90 MET A CA 1
ATOM 689 C C . MET A 1 90 ? -2.750 5.719 15.613 1.00 75.81 90 MET A C 1
ATOM 691 O O . MET A 1 90 ? -2.437 5.396 14.476 1.00 75.81 90 MET A O 1
ATOM 695 N N . GLY A 1 91 ? -3.180 4.831 16.514 1.00 77.69 91 GLY A N 1
ATOM 696 C CA . GLY A 1 91 ? -3.333 3.413 16.189 1.00 77.69 91 GLY A CA 1
ATOM 697 C C . GLY A 1 91 ? -4.350 3.175 15.078 1.00 77.69 91 GLY A C 1
ATOM 698 O O . GLY A 1 91 ? -4.095 2.367 14.190 1.00 77.69 91 GLY A O 1
ATOM 699 N N . ALA A 1 92 ? -5.457 3.921 15.086 1.00 77.50 92 ALA A N 1
ATOM 700 C CA . ALA A 1 92 ? -6.463 3.847 14.033 1.00 77.50 92 ALA A CA 1
ATOM 701 C C . ALA A 1 92 ? -5.958 4.415 12.692 1.00 77.50 92 ALA A C 1
ATOM 703 O O . ALA A 1 92 ? -6.140 3.775 11.661 1.00 77.50 92 ALA A O 1
ATOM 704 N N . ILE A 1 93 ? -5.280 5.571 12.698 1.00 80.50 93 ILE A N 1
ATOM 705 C CA . ILE A 1 93 ? -4.712 6.192 11.486 1.00 80.50 93 ILE A CA 1
ATOM 706 C C . ILE A 1 93 ? -3.640 5.291 10.865 1.00 80.50 93 ILE A C 1
ATOM 708 O O . ILE A 1 93 ? -3.692 5.031 9.668 1.00 80.50 93 ILE A O 1
ATOM 712 N N . TRP A 1 94 ? -2.701 4.780 11.665 1.00 81.12 94 TRP A N 1
ATOM 713 C CA . TRP A 1 94 ? -1.632 3.900 11.183 1.00 81.12 94 TRP A CA 1
ATOM 714 C C . TRP A 1 94 ? -2.148 2.534 10.749 1.00 81.12 94 TRP A C 1
ATOM 716 O O . TRP A 1 94 ? -1.729 2.029 9.714 1.00 81.12 94 TRP A O 1
ATOM 726 N N . GLY A 1 95 ? -3.084 1.948 11.502 1.00 80.88 95 GLY A N 1
ATOM 727 C CA . GLY A 1 95 ? -3.746 0.711 11.093 1.00 80.88 95 GLY A CA 1
ATOM 728 C C . GLY A 1 95 ? -4.462 0.877 9.753 1.00 80.88 95 GLY A C 1
ATOM 729 O O . GLY A 1 95 ? -4.406 -0.023 8.909 1.00 80.88 95 GLY A O 1
ATOM 730 N N . PHE A 1 96 ? -5.067 2.053 9.529 1.00 82.12 96 PHE A N 1
ATOM 731 C CA . PHE A 1 96 ? -5.654 2.368 8.239 1.00 82.12 96 PHE A CA 1
ATOM 732 C C . PHE A 1 96 ? -4.613 2.546 7.144 1.00 82.12 96 PHE A C 1
ATOM 734 O O . PHE A 1 96 ? -4.722 1.905 6.099 1.00 82.12 96 PHE A O 1
ATOM 741 N N . SER A 1 97 ? -3.587 3.353 7.409 1.00 85.38 97 SER A N 1
ATOM 742 C CA . SER A 1 97 ? -2.534 3.642 6.440 1.00 85.38 97 SER A CA 1
ATOM 743 C C . SER A 1 97 ? -1.852 2.372 5.950 1.00 85.38 97 SER A C 1
ATOM 745 O O . SER A 1 97 ? -1.806 2.126 4.751 1.00 85.38 97 SER A O 1
ATOM 747 N N . ALA A 1 98 ? -1.445 1.501 6.874 1.00 85.56 98 ALA A N 1
ATOM 748 C CA . ALA A 1 98 ? -0.764 0.253 6.551 1.00 85.56 98 ALA A CA 1
ATOM 749 C C . ALA A 1 98 ? -1.616 -0.677 5.670 1.00 85.56 98 ALA A C 1
ATOM 751 O O . ALA A 1 98 ? -1.103 -1.354 4.786 1.00 85.56 98 ALA A O 1
ATOM 752 N N . SER A 1 99 ? -2.938 -0.703 5.861 1.00 84.38 99 SER A N 1
ATOM 753 C CA . SER A 1 99 ? -3.811 -1.530 5.015 1.00 84.38 99 SER A CA 1
ATOM 754 C C . SER A 1 99 ? -3.938 -0.964 3.597 1.00 84.38 99 SER A C 1
ATOM 756 O O . SER A 1 99 ? -3.935 -1.728 2.631 1.00 84.38 99 SER A O 1
ATOM 758 N N . VAL A 1 100 ? -4.004 0.365 3.457 1.00 86.69 100 VAL A N 1
ATOM 759 C CA . VAL A 1 100 ? -3.999 1.045 2.150 1.00 86.69 100 VAL A CA 1
ATOM 760 C C . VAL A 1 100 ? -2.659 0.855 1.442 1.00 86.69 100 VAL A C 1
ATOM 762 O O . VAL A 1 100 ? -2.649 0.555 0.251 1.00 86.69 100 VAL A O 1
ATOM 765 N N . GLU A 1 101 ? -1.544 0.967 2.165 1.00 89.81 101 GLU A N 1
ATOM 766 C CA . GLU A 1 101 ? -0.186 0.731 1.653 1.00 89.81 101 GLU A CA 1
ATOM 767 C C . GLU A 1 101 ? -0.048 -0.662 1.038 1.00 89.81 101 GLU A C 1
ATOM 769 O O . GLU A 1 101 ? 0.473 -0.792 -0.069 1.00 89.81 101 GLU A O 1
ATOM 774 N N . ILE A 1 102 ? -0.565 -1.699 1.709 1.00 88.12 102 ILE A N 1
ATOM 775 C CA . ILE A 1 102 ? -0.521 -3.068 1.183 1.00 88.12 102 ILE A CA 1
ATOM 776 C C . ILE A 1 102 ? -1.303 -3.167 -0.137 1.00 88.12 102 ILE A C 1
ATOM 778 O O . ILE A 1 102 ? -0.799 -3.744 -1.100 1.00 88.12 102 ILE A O 1
ATOM 782 N N . ILE A 1 103 ? -2.509 -2.591 -0.220 1.00 86.94 103 ILE A N 1
ATOM 783 C CA . ILE A 1 103 ? -3.319 -2.604 -1.454 1.00 86.94 103 ILE A CA 1
ATOM 784 C C . ILE A 1 103 ? -2.602 -1.848 -2.580 1.00 86.94 103 ILE A C 1
ATOM 786 O O . ILE A 1 103 ? -2.531 -2.337 -3.711 1.00 86.94 103 ILE A O 1
ATOM 790 N N . TYR A 1 104 ? -2.050 -0.676 -2.269 1.00 89.75 104 TYR A N 1
ATOM 791 C CA . TYR A 1 104 ? -1.303 0.146 -3.213 1.00 89.75 104 TYR A CA 1
ATOM 792 C C . TYR A 1 104 ? -0.082 -0.598 -3.765 1.00 89.75 104 TYR A C 1
ATOM 794 O O . TYR A 1 104 ? 0.049 -0.740 -4.980 1.00 89.75 104 TYR A O 1
ATOM 802 N N . CYS A 1 105 ? 0.757 -1.159 -2.896 1.00 90.56 105 CYS A N 1
ATOM 803 C CA . CYS A 1 105 ? 1.955 -1.885 -3.307 1.00 90.56 105 CYS A CA 1
ATOM 804 C C . CYS A 1 105 ? 1.646 -3.136 -4.120 1.00 90.56 105 CYS A C 1
ATOM 806 O O . CYS A 1 105 ? 2.317 -3.378 -5.116 1.00 90.56 105 CYS A O 1
ATOM 808 N N . ILE A 1 106 ? 0.615 -3.908 -3.753 1.00 89.19 106 ILE A N 1
ATOM 809 C CA . ILE A 1 106 ? 0.193 -5.077 -4.540 1.00 89.19 106 ILE A CA 1
ATOM 810 C C . ILE A 1 106 ? -0.276 -4.647 -5.938 1.00 89.19 106 ILE A C 1
ATOM 812 O O . ILE A 1 106 ? 0.030 -5.317 -6.925 1.00 89.19 106 ILE A O 1
ATOM 816 N N . SER A 1 107 ? -0.980 -3.518 -6.039 1.00 89.06 107 SER A N 1
ATOM 817 C CA . SER A 1 107 ? -1.461 -2.977 -7.317 1.00 89.06 107 SER A CA 1
ATOM 818 C C . SER A 1 107 ? -0.307 -2.532 -8.219 1.00 89.06 107 SER A C 1
ATOM 820 O O . SER A 1 107 ? -0.272 -2.869 -9.406 1.00 89.06 107 SER A O 1
ATOM 822 N N . VAL A 1 108 ? 0.670 -1.818 -7.650 1.00 89.62 108 VAL A N 1
ATOM 823 C CA . VAL A 1 108 ? 1.879 -1.383 -8.364 1.00 89.62 108 VAL A CA 1
ATOM 824 C C . VAL A 1 108 ? 2.733 -2.585 -8.760 1.00 89.62 108 VAL A C 1
ATOM 826 O O . VAL A 1 108 ? 3.122 -2.686 -9.919 1.00 89.62 108 VAL A O 1
ATOM 829 N N . PHE A 1 109 ? 2.955 -3.532 -7.846 1.00 89.81 109 PHE A N 1
ATOM 830 C CA . PHE A 1 109 ? 3.665 -4.784 -8.110 1.00 89.81 109 PHE A CA 1
ATOM 831 C C . PHE A 1 109 ? 3.050 -5.537 -9.294 1.00 89.81 109 PHE A C 1
ATOM 833 O O . PHE A 1 109 ? 3.746 -5.822 -10.263 1.00 89.81 109 PHE A O 1
ATOM 840 N N . SER A 1 110 ? 1.736 -5.780 -9.259 1.00 87.62 110 SER A N 1
ATOM 841 C CA . SER A 1 110 ? 1.015 -6.474 -10.332 1.00 87.62 110 SER A CA 1
ATOM 842 C C . SER A 1 110 ? 1.162 -5.760 -11.681 1.00 87.62 110 SER A C 1
ATOM 844 O O . SER A 1 110 ? 1.418 -6.395 -12.707 1.00 87.62 110 SER A O 1
ATOM 846 N N . THR A 1 111 ? 1.073 -4.427 -11.680 1.00 87.56 111 THR A N 1
ATOM 847 C CA . THR A 1 111 ? 1.225 -3.610 -12.891 1.00 87.56 111 THR A CA 1
ATOM 848 C C . THR A 1 111 ? 2.651 -3.680 -13.441 1.00 87.56 111 THR A C 1
ATOM 850 O O . THR A 1 111 ? 2.836 -3.924 -14.631 1.00 87.56 111 THR A O 1
ATOM 853 N N . LEU A 1 112 ? 3.668 -3.529 -12.587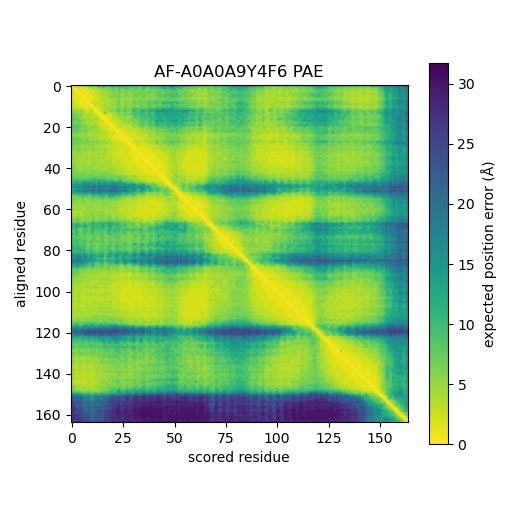 1.00 87.62 112 LEU A N 1
ATOM 854 C CA . LEU A 1 112 ? 5.076 -3.594 -12.986 1.00 87.62 112 LEU A CA 1
ATOM 855 C C . LEU A 1 112 ? 5.456 -4.982 -13.507 1.00 87.62 112 LEU A C 1
ATOM 857 O O . LEU A 1 112 ? 6.081 -5.087 -14.559 1.00 87.62 112 LEU A O 1
ATOM 861 N N . THR A 1 113 ? 5.036 -6.054 -12.832 1.00 86.31 113 THR A N 1
ATOM 862 C CA . THR A 1 113 ? 5.263 -7.424 -13.310 1.00 86.31 113 THR A CA 1
ATOM 863 C C . THR A 1 113 ? 4.570 -7.663 -14.649 1.00 86.31 113 THR A C 1
ATOM 865 O O . THR A 1 113 ? 5.177 -8.238 -15.548 1.00 86.31 113 THR A O 1
ATOM 868 N N . SER A 1 114 ? 3.350 -7.151 -14.835 1.00 84.81 114 SER A N 1
ATOM 869 C CA . SER A 1 114 ? 2.639 -7.249 -16.116 1.00 84.81 114 SER A CA 1
ATOM 870 C C . SER A 1 114 ? 3.387 -6.551 -17.256 1.00 84.81 114 SER A C 1
ATOM 872 O O . SER A 1 114 ? 3.416 -7.072 -18.368 1.00 84.81 114 SER A O 1
ATOM 874 N N . ILE A 1 115 ? 4.026 -5.406 -16.989 1.00 83.81 115 ILE A N 1
ATOM 875 C CA . ILE A 1 115 ? 4.866 -4.694 -17.968 1.00 83.81 115 ILE A CA 1
ATOM 876 C C . ILE A 1 115 ? 6.111 -5.510 -18.318 1.00 83.81 115 ILE A C 1
ATOM 878 O O . ILE A 1 115 ? 6.468 -5.602 -19.487 1.00 83.81 115 ILE A O 1
ATOM 882 N N . ILE A 1 116 ? 6.757 -6.124 -17.325 1.00 83.75 116 ILE A N 1
ATOM 883 C CA . ILE A 1 116 ? 7.989 -6.898 -17.528 1.00 83.75 116 ILE A CA 1
ATOM 884 C C . ILE A 1 116 ? 7.724 -8.193 -18.309 1.00 83.75 116 ILE A C 1
ATOM 886 O O . ILE A 1 116 ? 8.521 -8.571 -19.164 1.00 83.75 116 ILE A O 1
ATOM 890 N N . THR A 1 117 ? 6.631 -8.897 -18.010 1.00 80.75 117 THR A N 1
ATOM 891 C CA . THR A 1 117 ? 6.325 -10.203 -18.618 1.00 80.75 117 THR A CA 1
ATOM 892 C C . THR A 1 117 ? 5.720 -10.079 -20.019 1.00 80.75 117 THR A C 1
ATOM 894 O O . THR A 1 117 ? 5.707 -11.050 -20.775 1.00 80.75 117 THR A O 1
ATOM 897 N N . ARG A 1 118 ? 5.212 -8.904 -20.403 1.00 77.62 118 ARG A N 1
ATOM 898 C CA . ARG A 1 118 ? 4.557 -8.718 -21.698 1.00 77.62 118 ARG A CA 1
ATOM 899 C C . ARG A 1 118 ? 5.581 -8.521 -22.819 1.00 77.62 118 ARG A C 1
ATOM 901 O O . ARG A 1 118 ? 6.268 -7.512 -22.876 1.00 77.62 118 ARG A O 1
ATOM 908 N N . SER A 1 119 ? 5.619 -9.459 -23.766 1.00 59.62 119 SER A N 1
ATOM 909 C CA . SER A 1 119 ? 6.525 -9.425 -24.930 1.00 59.62 119 SER A CA 1
ATOM 910 C C . SER A 1 119 ? 6.006 -8.623 -26.140 1.00 59.62 119 SER A C 1
ATOM 912 O O . SER A 1 119 ? 6.628 -8.664 -27.197 1.00 59.62 119 SER A O 1
ATOM 914 N N . GLY A 1 120 ? 4.883 -7.898 -26.026 1.00 60.12 120 GLY A N 1
ATOM 915 C CA . GLY A 1 120 ? 4.314 -7.110 -27.130 1.00 60.12 120 GLY A CA 1
ATOM 916 C C . GLY A 1 120 ? 3.216 -6.122 -26.703 1.00 60.12 120 GLY A C 1
ATOM 917 O O . GLY A 1 120 ? 2.264 -6.500 -26.012 1.00 60.12 120 GLY A O 1
ATOM 918 N N . GLY A 1 121 ? 3.360 -4.859 -27.124 1.00 59.81 121 GLY A N 1
ATOM 919 C CA . GLY A 1 121 ? 2.506 -3.713 -26.768 1.00 59.81 121 GLY A CA 1
ATOM 920 C C . GLY A 1 121 ? 3.312 -2.556 -26.163 1.00 59.81 121 GLY A C 1
ATOM 921 O O . GLY A 1 121 ? 4.353 -2.774 -25.546 1.00 59.81 121 GLY A O 1
ATOM 922 N N . GLY A 1 122 ? 2.862 -1.312 -26.350 1.00 72.44 122 GLY A N 1
ATOM 923 C CA . GLY A 1 122 ? 3.536 -0.141 -25.779 1.00 72.44 122 GLY A CA 1
ATOM 924 C C . GLY A 1 122 ? 3.479 -0.130 -24.244 1.00 72.44 122 GLY A C 1
ATOM 925 O O . GLY A 1 122 ? 2.493 -0.563 -23.641 1.00 72.44 122 GLY A O 1
ATOM 926 N N . ALA A 1 123 ? 4.510 0.421 -23.591 1.00 71.81 123 ALA A N 1
ATOM 927 C CA . ALA A 1 123 ? 4.550 0.548 -22.127 1.00 71.81 123 ALA A CA 1
ATOM 928 C C . ALA A 1 123 ? 3.340 1.328 -21.574 1.00 71.81 123 ALA A C 1
ATOM 930 O O . ALA A 1 123 ? 2.801 0.993 -20.522 1.00 71.81 123 ALA A O 1
ATOM 931 N N . VAL A 1 124 ? 2.873 2.329 -22.325 1.00 76.25 124 VAL A N 1
ATOM 932 C CA . VAL A 1 124 ? 1.724 3.173 -21.967 1.00 76.25 124 VAL A CA 1
ATOM 933 C C . VAL A 1 124 ? 0.416 2.380 -21.978 1.00 76.25 124 VAL A C 1
ATOM 935 O O . VAL A 1 124 ? -0.353 2.458 -21.027 1.00 76.25 124 VAL A O 1
ATOM 938 N N . GLU A 1 125 ? 0.178 1.565 -23.004 1.00 78.88 125 GLU A N 1
ATOM 939 C CA . GLU A 1 125 ? -1.029 0.734 -23.103 1.00 78.88 125 GLU A CA 1
ATOM 940 C C . GLU A 1 125 ? -1.097 -0.286 -21.960 1.00 78.88 125 GLU A C 1
ATOM 942 O O . GLU A 1 125 ? -2.139 -0.479 -21.335 1.00 78.88 125 GLU A O 1
ATOM 947 N N . THR A 1 126 ? 0.048 -0.879 -21.617 1.00 78.06 126 THR A N 1
ATOM 948 C CA . THR A 1 126 ? 0.138 -1.850 -20.521 1.00 78.06 126 THR A CA 1
ATOM 949 C C . THR A 1 126 ? -0.091 -1.195 -19.157 1.00 78.06 126 THR A C 1
ATOM 951 O O . THR A 1 126 ? -0.746 -1.786 -18.299 1.00 78.06 126 THR A O 1
ATOM 954 N N . LEU A 1 127 ? 0.370 0.047 -18.965 1.00 79.50 127 LEU A N 1
ATOM 955 C CA . LEU A 1 127 ? 0.054 0.843 -17.776 1.00 79.50 127 LEU A CA 1
ATOM 956 C C . LEU A 1 127 ? -1.447 1.133 -17.669 1.00 79.50 127 LEU A C 1
ATOM 958 O O . LEU A 1 127 ? -2.028 0.937 -16.602 1.00 79.50 127 LEU A O 1
ATOM 962 N N . PHE A 1 128 ? -2.090 1.547 -18.766 1.00 82.62 128 PHE A N 1
ATOM 963 C CA . PHE A 1 128 ? -3.536 1.790 -18.790 1.00 82.62 128 PHE A CA 1
ATOM 964 C C . PHE A 1 128 ? -4.336 0.527 -18.466 1.00 82.62 128 PHE A C 1
ATOM 966 O O . PHE A 1 128 ? -5.254 0.578 -17.647 1.00 82.62 128 PHE A O 1
ATOM 973 N N . LEU A 1 129 ? -3.959 -0.614 -19.044 1.00 82.81 129 LEU A N 1
ATOM 974 C CA . LEU A 1 129 ? -4.574 -1.905 -18.736 1.00 82.81 129 LEU A CA 1
ATOM 975 C C . LEU A 1 129 ? -4.358 -2.308 -17.272 1.00 82.81 129 LEU A C 1
ATOM 977 O O . LEU A 1 129 ? -5.282 -2.808 -16.635 1.00 82.81 129 LEU A O 1
ATOM 981 N N . GLY A 1 130 ? -3.171 -2.057 -16.712 1.00 81.12 130 GLY A N 1
ATOM 982 C CA . GLY A 1 130 ? -2.882 -2.298 -15.297 1.00 81.12 130 GLY A CA 1
ATOM 983 C C . GLY A 1 130 ? -3.799 -1.496 -14.373 1.00 81.12 130 GLY A C 1
ATOM 984 O O . GLY A 1 130 ? -4.453 -2.066 -13.500 1.00 81.12 130 GLY A O 1
ATOM 985 N N . ILE A 1 131 ? -3.927 -0.191 -14.620 1.00 82.69 131 ILE A N 1
ATOM 986 C CA . ILE A 1 131 ? -4.824 0.692 -13.860 1.00 82.69 131 ILE A CA 1
ATOM 987 C C . ILE A 1 131 ? -6.286 0.247 -14.016 1.00 82.69 131 ILE A C 1
ATOM 989 O O . ILE A 1 131 ? -7.015 0.176 -13.025 1.00 82.69 131 ILE A O 1
ATOM 993 N N . ALA A 1 132 ? -6.710 -0.107 -15.233 1.00 85.88 132 ALA A N 1
ATOM 994 C CA . ALA A 1 132 ? -8.060 -0.595 -15.501 1.00 85.88 132 ALA A CA 1
ATOM 995 C C . ALA A 1 132 ? -8.364 -1.902 -14.749 1.00 85.88 132 ALA A C 1
ATOM 997 O O . ALA A 1 132 ? -9.429 -2.029 -14.150 1.00 85.88 132 ALA A O 1
ATOM 998 N N . ASN A 1 133 ? -7.419 -2.844 -14.703 1.00 85.75 133 ASN A N 1
ATOM 999 C CA . ASN A 1 133 ? -7.568 -4.097 -13.961 1.00 85.75 133 ASN A CA 1
ATOM 1000 C C . ASN A 1 133 ? -7.701 -3.864 -12.451 1.00 85.75 133 ASN A C 1
ATOM 1002 O O . ASN A 1 133 ? -8.529 -4.501 -11.800 1.00 85.75 133 ASN A O 1
ATOM 1006 N N . VAL A 1 134 ? -6.931 -2.926 -11.891 1.00 85.88 134 VAL A N 1
ATOM 1007 C CA . VAL A 1 134 ? -7.044 -2.541 -10.475 1.00 85.88 134 VAL A CA 1
ATOM 1008 C C . VAL A 1 134 ? -8.410 -1.907 -10.196 1.00 85.88 134 VAL A C 1
ATOM 1010 O O . VAL A 1 134 ? -9.063 -2.267 -9.217 1.00 85.88 134 VAL A O 1
ATOM 1013 N N . ALA A 1 135 ? -8.883 -1.020 -11.076 1.00 87.19 135 ALA A N 1
ATOM 1014 C CA . ALA A 1 135 ? -10.205 -0.405 -10.962 1.00 87.19 135 ALA A CA 1
ATOM 1015 C C . ALA A 1 135 ? -11.343 -1.437 -11.055 1.00 87.19 135 ALA A C 1
ATOM 1017 O O . ALA A 1 135 ? -12.262 -1.413 -10.237 1.00 87.19 135 ALA A O 1
ATOM 1018 N N . LEU A 1 136 ? -11.268 -2.381 -11.998 1.00 89.81 136 LEU A N 1
ATOM 1019 C CA . LEU A 1 136 ? -12.237 -3.472 -12.128 1.00 89.81 136 LEU A CA 1
ATOM 1020 C C . LEU A 1 136 ? -12.234 -4.382 -10.897 1.00 89.81 136 LEU A C 1
ATOM 1022 O O . LEU A 1 136 ? -13.301 -4.720 -10.387 1.00 89.81 136 LEU A O 1
ATOM 1026 N N . GLY A 1 137 ? -11.054 -4.728 -10.377 1.00 87.06 137 GLY A N 1
ATOM 1027 C CA . GLY A 1 137 ? -10.920 -5.497 -9.140 1.00 87.06 137 GLY A CA 1
ATOM 1028 C C . GLY A 1 137 ? -11.532 -4.774 -7.939 1.00 87.06 137 GLY A C 1
ATOM 1029 O O . GLY A 1 137 ? -12.231 -5.391 -7.135 1.00 87.06 137 GLY A O 1
ATOM 1030 N N . PHE A 1 138 ? -11.339 -3.458 -7.846 1.00 87.50 138 PHE A N 1
ATOM 1031 C CA . PHE A 1 138 ? -11.949 -2.627 -6.810 1.00 87.50 138 PHE A CA 1
ATOM 1032 C C . PHE A 1 138 ? -13.481 -2.597 -6.916 1.00 87.50 138 PHE A C 1
ATOM 1034 O O . PHE A 1 138 ? -14.165 -2.814 -5.916 1.00 87.50 138 PHE A O 1
ATOM 1041 N N . LEU A 1 139 ? -14.031 -2.404 -8.121 1.00 91.75 139 LEU A N 1
ATOM 1042 C CA . LEU A 1 139 ? -15.480 -2.426 -8.359 1.00 91.75 139 LEU A CA 1
ATOM 1043 C C . LEU A 1 139 ? -16.091 -3.792 -8.033 1.00 91.75 139 LEU A C 1
ATOM 1045 O O . LEU A 1 139 ? -17.075 -3.862 -7.298 1.00 91.75 139 LEU A O 1
ATOM 1049 N N . ALA A 1 140 ? -15.485 -4.877 -8.518 1.00 91.75 140 ALA A N 1
ATOM 1050 C CA . ALA A 1 140 ? -15.918 -6.235 -8.208 1.00 91.75 140 ALA A CA 1
ATOM 1051 C C . ALA A 1 140 ? -15.862 -6.512 -6.696 1.00 91.75 140 ALA A C 1
ATOM 1053 O O . ALA A 1 140 ? -16.781 -7.115 -6.143 1.00 91.75 140 ALA A O 1
ATOM 1054 N N . GLY A 1 141 ? -14.828 -6.011 -6.012 1.00 88.38 141 GLY A N 1
ATOM 1055 C CA . GLY A 1 141 ? -14.690 -6.091 -4.560 1.00 88.38 141 GLY A CA 1
ATOM 1056 C C . GLY A 1 141 ? -15.792 -5.347 -3.803 1.00 88.38 141 GLY A C 1
ATOM 1057 O O . GLY A 1 141 ? -16.332 -5.894 -2.844 1.00 88.38 141 GLY A O 1
ATOM 1058 N N . ILE A 1 142 ? -16.176 -4.143 -4.243 1.00 88.56 142 ILE A N 1
ATOM 1059 C CA . ILE A 1 142 ? -17.308 -3.399 -3.663 1.00 88.56 142 ILE A CA 1
ATOM 1060 C C . ILE A 1 142 ? -18.608 -4.173 -3.856 1.00 88.56 142 ILE A C 1
ATOM 1062 O O . ILE A 1 142 ? -19.349 -4.358 -2.893 1.00 88.56 142 ILE A O 1
ATOM 1066 N N . VAL A 1 143 ? -18.881 -4.640 -5.077 1.00 91.81 143 VAL A N 1
ATOM 1067 C CA . VAL A 1 143 ? -20.098 -5.404 -5.384 1.00 91.81 143 VAL A CA 1
ATOM 1068 C C . VAL A 1 143 ? -20.171 -6.648 -4.505 1.00 91.81 143 VAL A C 1
ATOM 1070 O O . VAL A 1 143 ? -21.185 -6.877 -3.851 1.00 91.81 143 VAL A O 1
ATOM 1073 N N . TRP A 1 144 ? -19.081 -7.410 -4.413 1.00 89.56 144 TRP A N 1
ATOM 1074 C CA . TRP A 1 144 ? -19.023 -8.596 -3.565 1.00 89.56 144 TRP A CA 1
ATOM 1075 C C . TRP A 1 144 ? -19.171 -8.259 -2.076 1.00 89.56 144 TRP A C 1
ATOM 1077 O O . TRP A 1 144 ? -19.901 -8.936 -1.356 1.00 89.56 144 TRP A O 1
ATOM 1087 N N . GLY A 1 145 ? -18.536 -7.180 -1.615 1.00 86.50 145 GLY A N 1
ATOM 1088 C CA . GLY A 1 145 ? -18.660 -6.690 -0.244 1.00 86.50 145 GLY A CA 1
ATOM 1089 C C . GLY A 1 145 ? -20.092 -6.289 0.112 1.00 86.50 145 GLY A C 1
ATOM 1090 O O . GLY A 1 145 ? -20.564 -6.619 1.197 1.00 86.50 145 GLY A O 1
ATOM 1091 N N . LEU A 1 146 ? -20.811 -5.647 -0.813 1.00 85.25 146 LEU A N 1
ATOM 1092 C CA . LEU A 1 146 ? -22.230 -5.337 -0.655 1.00 85.25 146 LEU A CA 1
ATOM 1093 C C . LEU A 1 146 ? -23.072 -6.612 -0.631 1.00 85.25 146 LEU A C 1
ATOM 1095 O O . LEU A 1 146 ? -23.887 -6.760 0.269 1.00 85.25 146 LEU A O 1
ATOM 1099 N N . VAL A 1 147 ? -22.856 -7.554 -1.553 1.00 87.00 147 VAL A N 1
ATOM 1100 C CA . VAL A 1 147 ? -23.588 -8.835 -1.580 1.00 87.00 147 VAL A CA 1
ATOM 1101 C C . VAL A 1 147 ? -23.440 -9.582 -0.254 1.00 87.00 147 VAL A C 1
ATOM 1103 O O . VAL A 1 147 ? -24.438 -10.025 0.310 1.00 87.00 147 VAL A O 1
ATOM 1106 N N . VAL A 1 148 ? -22.220 -9.668 0.281 1.00 83.69 148 VAL A N 1
ATOM 1107 C CA . VAL A 1 148 ? -21.963 -10.291 1.589 1.00 83.69 148 VAL A CA 1
ATOM 1108 C C . VAL A 1 148 ? -22.581 -9.472 2.728 1.00 83.69 148 VAL A C 1
ATOM 1110 O O . VAL A 1 148 ? -23.156 -10.050 3.643 1.00 83.69 148 VAL A O 1
ATOM 1113 N N . GLY A 1 149 ? -22.531 -8.138 2.662 1.00 77.88 149 GLY A N 1
ATOM 1114 C CA . GLY A 1 149 ? -23.171 -7.257 3.644 1.00 77.88 149 GLY A CA 1
ATOM 1115 C C . GLY A 1 149 ? -24.706 -7.328 3.648 1.00 77.88 149 GLY A C 1
ATOM 1116 O O . GLY A 1 149 ? -25.320 -7.147 4.696 1.00 77.88 149 GLY A O 1
ATOM 1117 N N . TYR A 1 150 ? -25.325 -7.623 2.501 1.00 71.81 150 TYR A N 1
ATOM 1118 C CA . TYR A 1 150 ? -26.773 -7.810 2.338 1.00 71.81 150 TYR A CA 1
ATOM 1119 C C . TYR A 1 150 ? -27.250 -9.243 2.627 1.00 71.81 150 TYR A C 1
ATOM 1121 O O . TYR A 1 150 ? -28.454 -9.457 2.770 1.00 71.81 150 TYR A O 1
ATOM 1129 N N . LEU A 1 151 ? -26.341 -10.216 2.752 1.00 68.75 151 LEU A N 1
ATOM 1130 C CA . LEU A 1 151 ? -26.626 -11.597 3.160 1.00 68.75 151 LEU A CA 1
ATOM 1131 C C . LEU A 1 151 ? -26.094 -11.874 4.583 1.00 68.75 151 LEU A C 1
ATOM 1133 O O . LEU A 1 151 ? -25.252 -12.762 4.750 1.00 68.75 151 LEU A O 1
ATOM 1137 N N . PRO A 1 152 ? -26.539 -11.139 5.623 1.00 60.81 152 PRO A N 1
ATOM 1138 C CA . PRO A 1 152 ? -26.089 -11.404 6.980 1.00 60.81 152 PRO A CA 1
ATOM 1139 C C . PRO A 1 152 ? -26.571 -12.781 7.452 1.00 60.81 152 PRO A C 1
ATOM 1141 O O . PRO A 1 152 ? -27.648 -13.257 7.078 1.00 60.81 152 PRO A O 1
ATOM 1144 N N . HIS A 1 153 ? -25.759 -13.423 8.291 1.00 55.12 153 HIS A N 1
ATOM 1145 C CA . HIS A 1 153 ? -26.128 -14.661 8.972 1.00 55.12 153 HIS A CA 1
ATOM 1146 C C . HIS A 1 153 ? -27.317 -14.395 9.912 1.00 55.12 153 HIS A C 1
ATOM 1148 O O . HIS A 1 153 ? -27.443 -13.297 10.457 1.00 55.12 153 HIS A O 1
ATOM 1154 N N . LYS A 1 154 ? -28.193 -15.389 10.120 1.00 53.25 154 LYS A N 1
ATOM 1155 C CA . LYS A 1 154 ? -29.429 -15.235 10.918 1.00 53.25 154 LYS A CA 1
ATOM 1156 C C . LYS A 1 154 ? -29.195 -14.761 12.368 1.00 53.25 154 LYS A C 1
ATOM 1158 O O . LYS A 1 154 ? -30.121 -14.219 12.968 1.00 53.25 154 LYS A O 1
ATOM 1163 N N . ASP A 1 155 ? -27.970 -14.884 12.881 1.00 56.44 155 ASP A N 1
ATOM 1164 C CA . ASP A 1 155 ? -27.607 -14.603 14.277 1.00 56.44 155 ASP A CA 1
ATOM 1165 C C . ASP A 1 155 ? -26.950 -13.226 14.529 1.00 56.44 155 ASP A C 1
ATOM 1167 O O . ASP A 1 155 ? -26.533 -12.942 15.652 1.00 56.44 155 ASP A O 1
ATOM 1171 N N . ASP A 1 156 ? -26.868 -12.331 13.534 1.00 55.78 156 ASP A N 1
ATOM 1172 C CA . ASP A 1 156 ? -26.265 -11.002 13.735 1.00 55.78 156 ASP A CA 1
ATOM 1173 C C . ASP A 1 156 ? -27.232 -9.993 14.397 1.00 55.78 156 ASP A C 1
ATOM 1175 O O . ASP A 1 156 ? -28.263 -9.593 13.846 1.00 55.78 156 ASP A O 1
ATOM 1179 N N . ILE A 1 157 ? -26.857 -9.528 15.597 1.00 53.88 157 ILE A N 1
ATOM 1180 C CA . ILE A 1 157 ? -27.653 -8.678 16.511 1.00 53.88 157 ILE A CA 1
ATOM 1181 C C . ILE A 1 157 ? -27.876 -7.245 15.967 1.00 53.88 157 ILE A C 1
ATOM 1183 O O . ILE A 1 157 ? -28.727 -6.518 16.472 1.00 53.88 157 ILE A O 1
ATOM 1187 N N . ASN A 1 158 ? -27.168 -6.839 14.905 1.00 53.06 158 ASN A N 1
ATOM 1188 C CA . ASN A 1 158 ? -27.149 -5.461 14.387 1.00 53.06 158 ASN A CA 1
ATOM 1189 C C . ASN A 1 158 ? -27.542 -5.336 12.896 1.00 53.06 158 ASN A C 1
ATOM 1191 O O . ASN A 1 158 ? -26.989 -4.512 12.169 1.00 53.06 158 ASN A O 1
ATOM 1195 N N . SER A 1 159 ? -28.501 -6.140 12.425 1.00 44.16 159 SER A N 1
ATOM 1196 C CA . SER A 1 159 ? -29.076 -6.005 11.075 1.00 44.16 159 SER A CA 1
ATOM 1197 C C . SER A 1 159 ? -30.419 -5.260 11.094 1.00 44.16 159 SER A C 1
ATOM 1199 O O . SER A 1 159 ? -31.349 -5.677 11.787 1.00 44.16 159 SER A O 1
ATOM 1201 N N . SER A 1 160 ? -30.542 -4.181 10.304 1.00 46.00 160 SER A N 1
ATOM 1202 C CA . SER A 1 160 ? -31.808 -3.448 10.112 1.00 46.00 160 SER A CA 1
ATOM 1203 C C . SER A 1 160 ? -32.727 -4.077 9.058 1.00 46.00 160 SER A C 1
ATOM 1205 O O . SER A 1 160 ? -33.866 -3.641 8.915 1.00 46.00 160 SER A O 1
ATOM 1207 N N . ILE A 1 161 ? -32.260 -5.083 8.312 1.00 48.94 161 ILE A N 1
ATOM 1208 C CA . ILE A 1 161 ? -33.071 -5.849 7.360 1.00 48.94 161 ILE A CA 1
ATOM 1209 C C . ILE A 1 161 ? -32.715 -7.322 7.545 1.00 48.94 161 ILE A C 1
ATOM 1211 O O . ILE A 1 161 ? -31.742 -7.842 6.999 1.00 48.94 161 ILE A O 1
ATOM 1215 N N . LYS A 1 162 ? -33.517 -7.992 8.371 1.00 44.12 162 LYS A N 1
ATOM 1216 C CA . LYS A 1 162 ? -33.493 -9.444 8.533 1.00 44.12 162 LYS A CA 1
ATOM 1217 C C . LYS A 1 162 ? -34.294 -10.067 7.393 1.00 44.12 162 LYS A C 1
ATOM 1219 O O . LYS A 1 162 ? -35.434 -9.674 7.155 1.00 44.12 162 LYS A O 1
ATOM 1224 N N . ARG A 1 163 ? -33.713 -11.037 6.686 1.00 42.91 163 ARG A N 1
ATOM 1225 C CA . ARG A 1 163 ? -34.485 -11.940 5.822 1.00 42.91 163 ARG A CA 1
ATOM 1226 C C . ARG A 1 163 ? -35.135 -13.013 6.712 1.00 42.91 163 ARG A C 1
ATOM 1228 O O . ARG A 1 163 ? -34.501 -13.437 7.675 1.00 42.91 163 ARG A O 1
ATOM 1235 N N . PHE A 1 164 ? -36.378 -13.375 6.377 1.00 40.53 164 PHE A N 1
ATOM 1236 C CA . PHE A 1 164 ? -37.257 -14.370 7.020 1.00 40.53 164 PHE A CA 1
ATOM 1237 C C . PHE A 1 164 ? -36.546 -15.609 7.609 1.00 40.53 164 PHE A C 1
ATOM 1239 O O . PHE A 1 164 ? -35.651 -16.203 6.957 1.00 40.53 164 PHE A O 1
#